Protein AF-X0H8U4-F1 (afdb_monomer)

Structure (mmCIF, N/CA/C/O backbone):
data_AF-X0H8U4-F1
#
_entry.id   AF-X0H8U4-F1
#
loop_
_atom_site.group_PDB
_atom_site.id
_atom_site.type_symbol
_atom_site.label_atom_id
_atom_site.label_alt_id
_atom_site.label_comp_id
_atom_site.label_asym_id
_atom_site.label_entity_id
_atom_site.label_seq_id
_atom_site.pdbx_PDB_ins_code
_atom_site.Cartn_x
_atom_site.Cartn_y
_atom_site.Cartn_z
_atom_site.occupancy
_atom_site.B_iso_or_equiv
_atom_site.auth_seq_id
_atom_site.auth_comp_id
_atom_site.auth_asym_id
_atom_site.auth_atom_id
_atom_site.pdbx_PDB_model_num
ATOM 1 N N . MET A 1 1 ? -2.519 -23.050 42.316 1.00 39.53 1 MET A N 1
ATOM 2 C CA . MET A 1 1 ? -3.073 -22.844 40.961 1.00 39.53 1 MET A CA 1
ATOM 3 C C . MET A 1 1 ? -2.357 -21.651 40.354 1.00 39.53 1 MET A C 1
ATOM 5 O O . MET A 1 1 ? -2.530 -20.549 40.851 1.00 39.53 1 MET A O 1
ATOM 9 N N . SER A 1 2 ? -1.464 -21.884 39.390 1.00 37.25 2 SER A N 1
ATOM 10 C CA . SER A 1 2 ? -0.805 -20.802 38.645 1.00 37.25 2 SER A CA 1
ATOM 11 C C . SER A 1 2 ? -1.818 -20.221 37.649 1.00 37.25 2 SER A C 1
ATOM 13 O O . SER A 1 2 ? -2.516 -21.023 37.021 1.00 37.25 2 SER A O 1
ATOM 15 N N . PRO A 1 3 ? -1.953 -18.891 37.503 1.00 45.56 3 PRO A N 1
ATOM 16 C CA . PRO A 1 3 ? -2.850 -18.324 36.508 1.00 45.56 3 PRO A CA 1
ATOM 17 C C . PRO A 1 3 ? -2.385 -18.758 35.116 1.00 45.56 3 PRO A C 1
ATOM 19 O O . PRO A 1 3 ? -1.209 -18.625 34.772 1.00 45.56 3 PRO A O 1
ATOM 22 N N . SER A 1 4 ? -3.316 -19.307 34.335 1.00 42.38 4 SER A N 1
ATOM 23 C CA . SER A 1 4 ? -3.137 -19.581 32.912 1.00 42.38 4 SER A CA 1
ATOM 24 C C . SER A 1 4 ? -2.641 -18.305 32.235 1.00 42.38 4 SER A C 1
ATOM 26 O O . SER A 1 4 ? -3.388 -17.335 32.138 1.00 42.38 4 SER A O 1
ATOM 28 N N . LYS A 1 5 ? -1.376 -18.288 31.802 1.00 44.44 5 LYS A N 1
ATOM 29 C CA . LYS A 1 5 ? -0.845 -17.221 30.954 1.00 44.44 5 LYS A CA 1
ATOM 30 C C . LYS A 1 5 ? -1.549 -17.344 29.607 1.00 44.44 5 LYS A C 1
ATOM 32 O O . LYS A 1 5 ? -1.119 -18.116 28.756 1.00 44.44 5 LYS A O 1
ATOM 37 N N . THR A 1 6 ? -2.650 -16.629 29.422 1.00 48.31 6 THR A N 1
ATOM 38 C CA . THR A 1 6 ? -3.151 -16.324 28.085 1.00 48.31 6 THR A CA 1
ATOM 39 C C . THR A 1 6 ? -2.000 -15.645 27.351 1.00 48.31 6 THR A C 1
ATOM 41 O O . THR A 1 6 ? -1.571 -14.555 27.726 1.00 48.31 6 THR A O 1
ATOM 44 N N . HIS A 1 7 ? -1.417 -16.331 26.369 1.00 51.84 7 HIS A N 1
ATOM 45 C CA . HIS A 1 7 ? -0.439 -15.729 25.476 1.00 51.84 7 HIS A CA 1
ATOM 46 C C . HIS A 1 7 ? -1.176 -14.683 24.637 1.00 51.84 7 HIS A C 1
ATOM 48 O O . HIS A 1 7 ? -1.741 -15.005 23.597 1.00 51.84 7 HIS A O 1
ATOM 54 N N . HIS A 1 8 ? -1.214 -13.441 25.119 1.00 70.00 8 HIS A N 1
ATOM 55 C CA . HIS A 1 8 ? -1.617 -12.306 24.303 1.00 70.00 8 HIS A CA 1
ATOM 56 C C . HIS A 1 8 ? -0.576 -12.168 23.191 1.00 70.00 8 HIS A C 1
ATOM 58 O O . HIS A 1 8 ? 0.596 -11.887 23.444 1.00 70.00 8 HIS A O 1
ATOM 64 N N . ILE A 1 9 ? -0.980 -12.493 21.965 1.00 82.00 9 ILE A N 1
ATOM 65 C CA . ILE A 1 9 ? -0.169 -12.236 20.781 1.00 82.00 9 ILE A CA 1
ATOM 66 C C . ILE A 1 9 ? -0.286 -10.742 20.501 1.00 82.00 9 ILE A C 1
ATOM 68 O O . ILE A 1 9 ? -1.390 -10.236 20.325 1.00 82.00 9 ILE A O 1
ATOM 72 N N . GLU A 1 10 ? 0.853 -10.057 20.468 1.00 93.88 10 GLU A N 1
ATOM 73 C CA . GLU A 1 10 ? 0.935 -8.654 20.060 1.00 93.88 10 GLU A CA 1
ATOM 74 C C . GLU A 1 10 ? 0.380 -8.484 18.633 1.00 93.88 10 GLU A C 1
ATOM 76 O O . GLU A 1 10 ? 0.866 -9.186 17.735 1.00 93.88 10 GLU A O 1
ATOM 81 N N . PRO A 1 11 ? -0.576 -7.570 18.377 1.00 97.00 11 PRO A N 1
ATOM 82 C CA . PRO A 1 11 ? -1.213 -7.450 17.066 1.00 97.00 11 PRO A CA 1
ATOM 83 C C . PRO A 1 11 ? -0.234 -7.268 15.899 1.00 97.00 11 PRO A C 1
ATOM 85 O O . PRO A 1 11 ? -0.411 -7.896 14.859 1.00 97.00 11 PRO A O 1
ATOM 88 N N . TRP A 1 12 ? 0.859 -6.513 16.068 1.00 96.88 12 TRP A N 1
ATOM 89 C CA . TRP A 1 12 ? 1.887 -6.335 15.028 1.00 96.88 12 TRP A CA 1
ATOM 90 C C . TRP A 1 12 ? 2.572 -7.634 14.562 1.00 96.88 12 TRP A C 1
ATOM 92 O O . TRP A 1 12 ? 3.243 -7.630 13.531 1.00 96.88 12 TRP A O 1
ATOM 102 N N . LYS A 1 13 ? 2.439 -8.746 15.301 1.00 97.31 13 LYS A N 1
ATOM 103 C CA . LYS A 1 13 ? 2.961 -10.068 14.907 1.00 97.31 13 LYS A CA 1
ATOM 104 C C . LYS A 1 13 ? 2.004 -10.871 14.031 1.00 97.31 13 LYS A C 1
ATOM 106 O O . LYS A 1 13 ? 2.415 -11.908 13.514 1.00 97.31 13 LYS A O 1
ATOM 111 N N . LEU A 1 14 ? 0.753 -10.439 13.903 1.00 97.62 14 LEU A N 1
ATOM 112 C CA . LEU A 1 14 ? -0.238 -11.124 13.086 1.00 97.62 14 LEU A CA 1
ATOM 113 C C . LEU A 1 14 ? 0.151 -11.035 11.610 1.00 97.62 14 LEU A C 1
ATOM 115 O O . LEU A 1 14 ? 0.574 -9.989 11.114 1.00 97.62 14 LEU A O 1
ATOM 119 N N . THR A 1 15 ? -0.041 -12.133 10.890 1.00 97.56 15 THR A N 1
ATOM 120 C CA . THR A 1 15 ? -0.060 -12.105 9.429 1.00 97.56 15 THR A CA 1
ATOM 121 C C . THR A 1 15 ? -1.240 -11.265 8.936 1.00 97.56 15 THR A C 1
ATOM 123 O O . THR A 1 15 ? -2.236 -11.081 9.639 1.00 97.56 15 THR A O 1
ATOM 126 N N . ALA A 1 16 ? -1.177 -10.808 7.682 1.00 96.31 16 ALA A N 1
ATOM 127 C CA . ALA A 1 16 ? -2.279 -10.070 7.066 1.00 96.31 16 ALA A CA 1
ATOM 128 C C . ALA A 1 16 ? -3.614 -10.837 7.127 1.00 96.31 16 ALA A C 1
ATOM 130 O O . ALA A 1 16 ? -4.660 -10.240 7.361 1.00 96.31 16 ALA A O 1
ATOM 131 N N . PHE A 1 17 ? -3.576 -12.163 6.954 1.00 96.88 17 PHE A N 1
ATOM 132 C CA . PHE A 1 17 ? -4.765 -13.012 7.014 1.00 96.88 17 PHE A CA 1
ATOM 133 C C . PHE A 1 17 ? -5.359 -13.083 8.427 1.00 96.88 17 P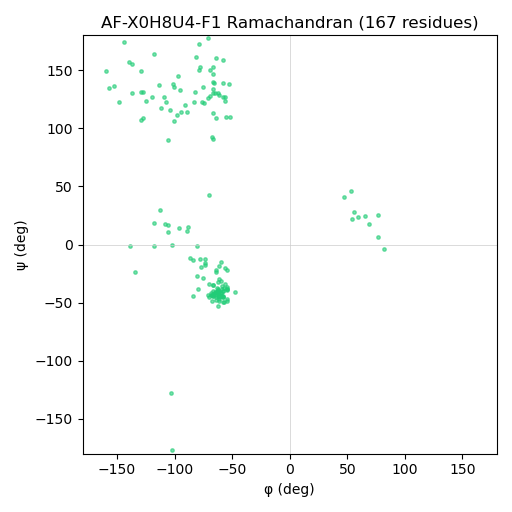HE A C 1
ATOM 135 O O . PHE A 1 17 ? -6.570 -12.956 8.591 1.00 96.88 17 PHE A O 1
ATOM 142 N N . GLU A 1 18 ? -4.518 -13.238 9.452 1.00 97.62 18 GLU A N 1
ATOM 143 C CA . GLU A 1 18 ? -4.968 -13.271 10.849 1.00 97.62 18 GLU A CA 1
ATOM 144 C C . GLU A 1 18 ? -5.525 -11.917 11.297 1.00 97.62 18 GLU A C 1
ATOM 146 O O . GLU A 1 18 ? -6.592 -11.869 11.909 1.00 97.62 18 GLU A O 1
ATOM 151 N N . ALA A 1 19 ? -4.844 -10.817 10.959 1.00 97.69 19 ALA A N 1
ATOM 152 C CA . ALA A 1 19 ? -5.307 -9.468 11.275 1.00 97.69 19 ALA A CA 1
ATOM 153 C C . ALA A 1 19 ? -6.658 -9.170 10.607 1.00 97.69 19 ALA A C 1
ATOM 155 O O . ALA A 1 19 ? -7.592 -8.734 11.279 1.00 97.69 19 ALA A O 1
ATOM 156 N N . LEU A 1 20 ? -6.801 -9.486 9.312 1.00 97.06 20 LEU A N 1
ATOM 157 C CA . LEU A 1 20 ? -8.072 -9.352 8.596 1.00 97.06 20 LEU A CA 1
ATOM 158 C C . LEU A 1 20 ? -9.177 -10.201 9.227 1.00 97.06 20 LEU A C 1
ATOM 160 O O . LEU A 1 20 ? -10.285 -9.702 9.411 1.00 97.06 20 LEU A O 1
ATOM 164 N N . GLY A 1 21 ? -8.885 -11.454 9.588 1.00 96.62 21 GLY A N 1
ATOM 165 C CA . GLY A 1 21 ? -9.849 -12.330 10.255 1.00 96.62 21 GLY A CA 1
ATOM 166 C C . GLY A 1 21 ? -10.365 -11.730 11.565 1.00 96.62 21 GLY A C 1
ATOM 167 O O . GLY A 1 21 ? -11.574 -11.695 11.791 1.00 96.62 21 GLY A O 1
ATOM 168 N N . LYS A 1 22 ? -9.467 -11.175 12.388 1.00 97.44 22 LYS A N 1
ATOM 169 C CA . LYS A 1 22 ? -9.826 -10.518 13.654 1.00 97.44 22 LYS A CA 1
ATOM 170 C C . LYS A 1 22 ? -10.635 -9.237 13.462 1.00 97.44 22 LYS A C 1
ATOM 172 O O . LYS A 1 22 ? -11.638 -9.057 14.148 1.00 97.44 22 LYS A O 1
ATOM 177 N N . ILE A 1 23 ? -10.258 -8.397 12.496 1.00 97.12 23 ILE A N 1
ATOM 178 C CA . ILE A 1 23 ? -11.000 -7.171 12.154 1.00 97.12 23 ILE A CA 1
ATOM 179 C C . ILE A 1 23 ? -12.405 -7.509 11.637 1.00 97.12 23 ILE A C 1
ATOM 181 O O . ILE A 1 23 ? -13.386 -6.863 12.000 1.00 97.12 23 ILE A O 1
ATOM 185 N N . GLN A 1 24 ? -12.544 -8.543 10.803 1.00 95.88 24 GLN A N 1
ATOM 186 C CA . GLN A 1 24 ? -13.845 -8.977 10.281 1.00 95.88 24 GLN A CA 1
ATOM 187 C C . GLN A 1 24 ? -14.759 -9.541 11.382 1.00 95.88 24 GLN A C 1
ATOM 189 O O . GLN A 1 24 ? -15.981 -9.335 11.340 1.00 95.88 24 GLN A O 1
ATOM 194 N N . ALA A 1 25 ? -14.170 -10.218 12.369 1.00 95.94 25 ALA A N 1
ATOM 195 C CA . ALA A 1 25 ? -14.853 -10.795 13.522 1.00 95.94 25 ALA A CA 1
ATOM 196 C C . ALA A 1 25 ? -15.177 -9.782 14.644 1.00 95.94 25 ALA A C 1
ATOM 198 O O . ALA A 1 25 ? -15.809 -10.173 15.619 1.00 95.94 25 ALA A O 1
ATOM 199 N N . ASP A 1 26 ? -14.797 -8.504 14.501 1.00 95.12 26 ASP A N 1
ATOM 200 C CA . ASP A 1 26 ? -14.832 -7.474 15.563 1.00 95.12 26 ASP A CA 1
ATOM 201 C C . ASP A 1 26 ? -14.056 -7.866 16.836 1.00 95.12 26 ASP A C 1
ATOM 203 O O . ASP A 1 26 ? -14.370 -7.417 17.936 1.00 95.12 26 ASP A O 1
ATOM 207 N N . GLU A 1 27 ? -13.032 -8.710 16.704 1.00 96.88 27 GLU A N 1
ATOM 208 C CA . GLU A 1 27 ? -12.141 -9.072 17.815 1.00 96.88 27 GLU A CA 1
ATOM 209 C C . GLU A 1 27 ? -11.013 -8.052 18.023 1.00 96.88 27 GLU A C 1
ATOM 211 O O . GLU A 1 27 ? -10.303 -8.128 19.021 1.00 96.88 27 GLU A O 1
ATOM 216 N N . MET A 1 28 ? -10.813 -7.157 17.054 1.00 97.19 28 MET A N 1
ATOM 217 C CA . MET A 1 28 ? -9.772 -6.132 17.023 1.00 97.19 28 MET A CA 1
ATOM 218 C C . MET A 1 28 ? -10.234 -5.008 16.096 1.00 97.19 28 MET A C 1
ATOM 220 O O . MET A 1 28 ? -10.728 -5.287 15.001 1.00 97.19 28 MET A O 1
ATOM 224 N N . SER A 1 29 ? -10.079 -3.751 16.504 1.00 98.06 29 SER A N 1
ATOM 225 C CA . SER A 1 29 ? -10.384 -2.615 15.626 1.00 98.06 29 SER A CA 1
ATOM 226 C C . SER A 1 29 ? -9.229 -2.314 14.666 1.00 98.06 29 SER A C 1
ATOM 228 O O . SER A 1 29 ? -8.085 -2.725 14.885 1.00 98.06 29 SER A O 1
ATOM 230 N N . VAL A 1 30 ? -9.506 -1.581 13.586 1.00 98.50 30 VAL A N 1
ATOM 231 C CA . VAL A 1 30 ? -8.452 -1.082 12.689 1.00 98.50 30 VAL A CA 1
ATOM 232 C C . VAL A 1 30 ? -7.533 -0.133 13.455 1.00 98.50 30 VAL A C 1
ATOM 234 O O . VAL A 1 30 ? -6.315 -0.192 13.286 1.00 98.50 30 VAL A O 1
ATOM 237 N N . GLN A 1 31 ? -8.104 0.698 14.333 1.00 98.50 31 GLN A N 1
ATOM 238 C CA . GLN A 1 31 ? -7.343 1.576 15.213 1.00 98.50 31 GLN A CA 1
ATOM 239 C C . GLN A 1 31 ? -6.374 0.800 16.117 1.00 98.50 31 GLN A C 1
ATOM 241 O O . GLN A 1 31 ? -5.194 1.135 16.148 1.00 98.50 31 GLN A O 1
ATOM 246 N N . GLU A 1 32 ? -6.838 -0.244 16.807 1.00 98.19 32 GLU A N 1
ATOM 247 C CA . GLU A 1 32 ? -6.007 -1.058 17.707 1.00 98.19 32 GLU A CA 1
ATOM 248 C C . GLU A 1 32 ? -4.834 -1.700 16.954 1.00 98.19 32 GLU A C 1
ATOM 250 O O . GLU A 1 32 ? -3.692 -1.703 17.423 1.00 98.19 32 GLU A O 1
ATOM 255 N N . TYR A 1 33 ? -5.089 -2.199 15.742 1.00 98.44 33 TYR A N 1
ATOM 256 C CA . TYR A 1 33 ? -4.033 -2.775 14.920 1.00 98.44 33 TYR A CA 1
ATOM 257 C C . TYR A 1 33 ? -3.013 -1.724 14.458 1.00 98.44 33 TYR A C 1
ATOM 259 O O . TYR A 1 33 ? -1.804 -1.958 14.541 1.00 98.44 33 TYR A O 1
ATOM 267 N N . ALA A 1 34 ? -3.483 -0.556 14.009 1.00 98.50 34 ALA A N 1
ATOM 268 C CA . ALA A 1 34 ? -2.626 0.548 13.589 1.00 98.50 34 ALA A CA 1
ATOM 269 C C . ALA A 1 34 ? -1.742 1.067 14.737 1.00 98.50 34 ALA A C 1
ATOM 271 O O . ALA A 1 34 ? -0.548 1.282 14.526 1.00 98.50 34 ALA A O 1
ATOM 272 N N . GLU A 1 35 ? -2.290 1.200 15.949 1.00 98.44 35 GLU A N 1
ATOM 273 C CA . GLU A 1 35 ? -1.536 1.587 17.151 1.00 98.44 35 GLU A CA 1
ATOM 274 C C . GLU A 1 35 ? -0.385 0.613 17.412 1.00 98.44 35 GLU A C 1
ATOM 276 O O . GLU A 1 35 ? 0.770 1.030 17.517 1.00 98.44 35 GLU A O 1
ATOM 281 N N . SER A 1 36 ? -0.671 -0.692 17.397 1.00 98.38 36 SER A N 1
ATOM 282 C CA . SER A 1 36 ? 0.341 -1.734 17.607 1.00 98.38 36 SER A CA 1
ATOM 283 C C . SER A 1 36 ? 1.479 -1.679 16.577 1.00 98.38 36 SER A C 1
ATOM 285 O O . SER A 1 36 ? 2.653 -1.881 16.908 1.00 98.38 36 SER A O 1
ATOM 287 N N . LEU A 1 37 ? 1.159 -1.381 15.314 1.00 98.31 37 LEU A N 1
ATOM 288 C CA . LEU A 1 37 ? 2.152 -1.246 14.248 1.00 98.31 37 LEU A CA 1
ATOM 289 C C . LEU A 1 37 ? 2.999 0.021 14.401 1.00 98.31 37 LEU A C 1
ATOM 291 O O . LEU A 1 37 ? 4.219 -0.051 14.258 1.00 98.31 37 LEU A O 1
ATOM 295 N N . LEU A 1 38 ? 2.385 1.163 14.719 1.00 98.50 38 LEU A N 1
ATOM 296 C CA . LEU A 1 38 ? 3.099 2.423 14.942 1.00 98.50 38 LEU A CA 1
ATOM 297 C C . LEU A 1 38 ? 4.039 2.331 16.150 1.00 98.50 38 LEU A C 1
ATOM 299 O O . LEU A 1 38 ? 5.192 2.755 16.063 1.00 98.50 38 LEU A O 1
ATOM 303 N N . GLU A 1 39 ? 3.609 1.697 17.243 1.00 98.25 39 GLU A N 1
ATOM 304 C CA . GLU A 1 39 ? 4.475 1.413 18.393 1.00 98.25 39 GLU A CA 1
ATOM 305 C C . GLU A 1 39 ? 5.676 0.550 17.999 1.00 98.25 39 GLU A C 1
ATOM 307 O O . GLU A 1 39 ? 6.815 0.818 18.400 1.00 98.25 39 GLU A O 1
ATOM 312 N N . ARG A 1 40 ? 5.446 -0.468 17.161 1.00 97.88 40 ARG A N 1
ATOM 313 C CA . ARG A 1 40 ? 6.514 -1.333 16.661 1.00 97.88 40 ARG A CA 1
ATOM 314 C C . ARG A 1 40 ? 7.501 -0.580 15.770 1.00 97.88 40 ARG A C 1
ATOM 316 O O . ARG A 1 40 ? 8.704 -0.820 15.895 1.00 97.88 40 ARG A O 1
ATOM 323 N N . ILE A 1 41 ? 7.009 0.299 14.898 1.00 98.31 41 ILE A N 1
ATOM 324 C CA . ILE A 1 41 ? 7.837 1.152 14.038 1.00 98.31 41 ILE A CA 1
ATOM 325 C C . ILE A 1 41 ? 8.688 2.072 14.910 1.00 98.31 41 ILE A C 1
ATOM 327 O O . ILE A 1 41 ? 9.914 2.033 14.820 1.00 98.31 41 ILE A O 1
ATOM 331 N N . LYS A 1 42 ? 8.066 2.804 15.838 1.00 98.06 42 LYS A N 1
ATOM 332 C CA . LYS A 1 42 ? 8.758 3.710 16.759 1.00 98.06 42 LYS A CA 1
ATOM 333 C C . LYS A 1 42 ? 9.870 3.018 17.548 1.00 98.06 42 LYS A C 1
ATOM 335 O O . LYS A 1 42 ? 10.932 3.592 17.753 1.00 98.06 42 LYS A O 1
ATOM 340 N N . ALA A 1 43 ? 9.646 1.777 17.972 1.00 98.00 43 ALA A N 1
ATOM 341 C CA . ALA A 1 43 ? 10.627 1.012 18.733 1.00 98.00 43 ALA A CA 1
ATOM 342 C C . ALA A 1 43 ? 11.818 0.494 17.903 1.00 98.00 43 ALA A C 1
ATOM 344 O O . ALA A 1 43 ? 12.752 -0.046 18.494 1.00 98.00 43 ALA A O 1
ATOM 345 N N . ARG A 1 44 ? 11.774 0.545 16.562 1.00 98.00 44 ARG A N 1
ATOM 346 C CA . ARG A 1 44 ? 12.749 -0.148 15.696 1.00 98.00 44 ARG A CA 1
ATOM 347 C C . ARG A 1 44 ? 13.315 0.660 14.552 1.00 98.00 44 ARG A C 1
ATOM 349 O O . ARG A 1 44 ? 14.375 0.286 14.056 1.00 98.00 44 ARG A O 1
ATOM 356 N N . ASP A 1 45 ? 12.622 1.689 14.090 1.00 97.94 45 ASP A N 1
ATOM 357 C CA . ASP A 1 45 ? 12.997 2.320 12.831 1.00 97.94 45 ASP A CA 1
ATOM 358 C C . ASP A 1 45 ? 14.269 3.167 12.926 1.00 97.94 45 ASP A C 1
ATOM 360 O O . ASP A 1 45 ? 14.910 3.407 11.910 1.00 97.94 45 ASP A O 1
ATOM 364 N N . GLU A 1 46 ? 14.717 3.509 14.137 1.00 97.38 46 GLU A N 1
ATOM 365 C CA . GLU A 1 46 ? 16.055 4.077 14.352 1.00 97.38 46 GLU A CA 1
ATOM 366 C C . GLU A 1 46 ? 17.165 3.139 13.835 1.00 97.38 46 GLU A C 1
ATOM 368 O O . GLU A 1 46 ? 18.116 3.587 13.186 1.00 97.38 46 GLU A O 1
ATOM 373 N N . ASP A 1 47 ? 17.005 1.828 14.053 1.00 97.88 47 ASP A N 1
ATOM 374 C CA . ASP A 1 47 ? 17.938 0.800 13.585 1.00 97.88 47 ASP A CA 1
ATOM 375 C C . ASP A 1 47 ? 17.655 0.383 12.135 1.00 97.88 47 ASP A C 1
ATOM 377 O O . ASP A 1 47 ? 18.579 0.185 11.346 1.00 97.88 47 ASP A O 1
ATOM 381 N N . VAL A 1 48 ? 16.374 0.185 11.799 1.00 97.81 48 VAL A N 1
ATOM 382 C CA . VAL A 1 48 ? 15.949 -0.416 10.522 1.00 97.81 48 VAL A CA 1
ATOM 383 C C . VAL A 1 48 ? 15.975 0.598 9.381 1.00 97.81 48 VAL A C 1
ATOM 385 O O . VAL A 1 48 ? 16.367 0.236 8.272 1.00 97.81 48 VAL A O 1
ATOM 388 N N . LYS A 1 49 ? 15.584 1.850 9.650 1.00 96.38 49 LYS A N 1
ATOM 389 C CA . LYS A 1 49 ? 15.509 2.951 8.680 1.00 96.38 49 LYS A CA 1
ATOM 390 C C . LYS A 1 49 ? 14.683 2.589 7.442 1.00 96.38 49 LYS A C 1
ATOM 392 O O . LYS A 1 49 ? 15.115 2.804 6.311 1.00 96.38 49 LYS A O 1
ATOM 397 N N . ALA A 1 50 ? 13.514 1.984 7.656 1.00 95.88 50 ALA A N 1
ATOM 398 C CA . ALA A 1 50 ? 12.632 1.540 6.582 1.00 95.88 50 ALA A CA 1
ATOM 399 C C . ALA A 1 50 ? 11.784 2.675 5.990 1.00 95.88 50 ALA A C 1
ATOM 401 O O . ALA A 1 50 ? 11.386 2.577 4.828 1.00 95.88 50 ALA A O 1
ATOM 402 N N . TRP A 1 51 ? 11.486 3.727 6.759 1.00 96.31 51 TRP A N 1
ATOM 403 C CA . TRP A 1 51 ? 10.543 4.768 6.346 1.00 96.31 51 TRP A CA 1
ATOM 404 C C . TRP A 1 51 ? 11.257 6.048 5.901 1.00 96.31 51 TRP A C 1
ATOM 406 O O . TRP A 1 51 ? 11.886 6.737 6.698 1.00 96.31 51 TRP A O 1
ATOM 416 N N . ALA A 1 52 ? 11.109 6.407 4.621 1.00 94.38 52 ALA A N 1
ATOM 417 C CA . ALA A 1 52 ? 11.514 7.724 4.110 1.00 94.38 52 ALA A CA 1
ATOM 418 C C . ALA A 1 52 ? 10.532 8.833 4.534 1.00 94.38 52 ALA A C 1
ATOM 420 O O . ALA A 1 52 ? 10.902 9.995 4.686 1.00 94.38 52 ALA A O 1
ATOM 421 N N . TYR A 1 53 ? 9.267 8.461 4.728 1.00 95.75 53 TYR A N 1
ATOM 422 C CA . TYR A 1 53 ? 8.194 9.331 5.178 1.00 95.75 53 TYR A CA 1
ATOM 423 C C . TYR A 1 53 ? 7.143 8.493 5.912 1.00 95.75 53 TYR A C 1
ATOM 425 O O . TYR A 1 53 ? 6.775 7.412 5.448 1.00 95.75 53 TYR A O 1
ATOM 433 N N . LEU A 1 54 ? 6.663 8.991 7.051 1.00 96.88 54 LEU A N 1
ATOM 434 C CA . LEU A 1 54 ? 5.583 8.387 7.824 1.00 96.88 54 LEU A CA 1
ATOM 435 C C . LEU A 1 54 ? 4.784 9.491 8.524 1.00 96.88 54 LEU A C 1
ATOM 437 O O . LEU A 1 54 ? 5.335 10.253 9.315 1.00 96.88 54 LEU A O 1
ATOM 441 N N . ASP A 1 55 ? 3.480 9.552 8.259 1.00 96.56 55 ASP A N 1
ATOM 442 C CA . ASP A 1 55 ? 2.551 10.425 8.979 1.00 96.56 55 ASP A CA 1
ATOM 443 C C . ASP A 1 55 ? 1.693 9.595 9.943 1.00 96.56 55 ASP A C 1
ATOM 445 O O . ASP A 1 55 ? 0.618 9.098 9.599 1.00 96.56 55 ASP A O 1
ATOM 449 N N . GLU A 1 56 ? 2.181 9.441 11.176 1.00 97.62 56 GLU A N 1
ATOM 450 C CA . GLU A 1 56 ? 1.500 8.667 12.223 1.00 97.62 56 GLU A CA 1
ATOM 451 C C . GLU A 1 56 ? 0.094 9.208 12.527 1.00 97.62 56 GLU A C 1
ATOM 453 O O . GLU A 1 56 ? -0.838 8.445 12.790 1.00 97.62 56 GLU A O 1
ATOM 458 N N . LYS A 1 57 ? -0.087 10.535 12.467 1.00 97.81 57 LYS A N 1
ATOM 459 C CA . LYS A 1 57 ? -1.377 11.171 12.767 1.00 97.81 57 LYS A CA 1
ATOM 460 C C . LYS A 1 57 ? -2.400 10.823 11.701 1.00 97.81 57 LYS A C 1
ATOM 462 O O . LYS A 1 57 ? -3.538 10.496 12.043 1.00 97.81 57 LYS A O 1
ATOM 467 N N . ARG A 1 58 ? -1.986 10.869 10.434 1.00 96.50 58 ARG A N 1
ATOM 468 C CA . ARG A 1 58 ? -2.825 10.482 9.304 1.00 96.50 58 ARG A CA 1
ATOM 469 C C . ARG A 1 58 ? -3.191 9.001 9.363 1.00 96.50 58 ARG A C 1
ATOM 471 O O . ARG A 1 58 ? -4.370 8.691 9.233 1.00 96.50 58 ARG A O 1
ATOM 478 N N . VAL A 1 59 ? -2.238 8.108 9.650 1.00 97.75 59 VAL A N 1
ATOM 479 C CA . VAL A 1 59 ? -2.510 6.665 9.833 1.00 97.75 59 VAL A CA 1
ATOM 480 C C . VAL A 1 59 ? -3.595 6.443 10.891 1.00 97.75 59 VAL A C 1
ATOM 482 O O . VAL A 1 59 ? -4.581 5.753 10.639 1.00 97.75 59 VAL A O 1
ATOM 485 N N . MET A 1 60 ? -3.461 7.089 12.050 1.00 98.44 60 MET A N 1
ATOM 486 C CA . MET A 1 60 ? -4.438 6.982 13.135 1.00 98.44 60 MET A CA 1
ATOM 487 C C . MET A 1 60 ? -5.804 7.586 12.793 1.00 98.44 60 MET A C 1
ATOM 489 O O . MET A 1 60 ? -6.833 7.095 13.258 1.00 98.44 60 MET A O 1
ATOM 493 N N . GLN A 1 61 ? -5.837 8.666 12.012 1.00 98.25 61 GLN A N 1
ATOM 494 C CA . GLN A 1 61 ? -7.083 9.268 11.546 1.00 98.25 61 GLN A CA 1
ATOM 495 C C . GLN A 1 61 ? -7.823 8.346 10.573 1.00 98.25 61 GLN A C 1
ATOM 497 O O . GLN A 1 61 ? -9.011 8.105 10.773 1.00 98.25 61 GLN A O 1
ATOM 502 N N . GLU A 1 62 ? -7.131 7.806 9.571 1.00 97.38 62 GLU A N 1
ATOM 503 C CA . GLU A 1 62 ? -7.711 6.871 8.599 1.00 97.38 62 GLU A CA 1
ATOM 504 C C . GLU A 1 62 ? -8.197 5.585 9.278 1.00 97.38 62 GLU A C 1
ATOM 506 O O . GLU A 1 62 ? -9.291 5.110 8.984 1.00 97.38 62 GLU A O 1
ATOM 511 N N . ALA A 1 63 ? -7.443 5.055 10.248 1.00 98.44 63 ALA A N 1
ATOM 512 C CA . ALA A 1 63 ? -7.848 3.873 11.006 1.00 98.44 63 ALA A CA 1
ATOM 513 C C . ALA A 1 63 ? -9.196 4.071 11.725 1.00 98.44 63 ALA A C 1
ATOM 515 O O . ALA A 1 63 ? -10.087 3.231 11.602 1.00 98.44 63 ALA A O 1
ATOM 516 N N . ARG A 1 64 ? -9.388 5.222 12.389 1.00 98.50 64 ARG A N 1
ATOM 517 C CA . ARG A 1 64 ? -10.670 5.575 13.025 1.00 98.50 64 ARG A CA 1
ATOM 518 C C . ARG A 1 64 ? -11.811 5.691 12.018 1.00 98.50 64 ARG A C 1
ATOM 520 O O . ARG A 1 64 ? -12.895 5.174 12.262 1.00 98.50 64 ARG A O 1
ATOM 527 N N . LEU A 1 65 ? -11.566 6.339 10.878 1.00 98.38 65 LEU A N 1
ATOM 528 C CA . LEU A 1 65 ? -12.573 6.466 9.821 1.00 98.38 65 LEU A CA 1
ATOM 529 C C . LEU A 1 65 ? -12.970 5.100 9.247 1.00 98.38 65 LEU A C 1
ATOM 531 O O . LEU A 1 65 ? -14.141 4.875 8.951 1.00 98.38 65 LEU A O 1
ATOM 535 N N . LEU A 1 66 ? -12.018 4.173 9.108 1.00 98.12 66 LEU A N 1
ATOM 536 C CA . LEU A 1 66 ? -12.287 2.810 8.649 1.00 98.12 66 LEU A CA 1
ATOM 537 C C . LEU A 1 66 ? -13.171 2.042 9.641 1.00 98.12 66 LEU A C 1
ATOM 539 O O . LEU A 1 66 ? -14.118 1.379 9.210 1.00 98.12 66 LEU A O 1
ATOM 543 N N . ASP A 1 67 ? -12.933 2.184 10.947 1.00 98.44 67 ASP A N 1
ATOM 544 C CA . ASP A 1 67 ? -13.760 1.552 11.981 1.00 98.44 67 ASP A CA 1
ATOM 545 C C . ASP A 1 67 ? -15.236 1.996 11.916 1.00 98.44 67 ASP A C 1
ATOM 547 O O . ASP A 1 67 ? -16.135 1.183 12.151 1.00 98.44 67 ASP A O 1
ATOM 551 N N . GLU A 1 68 ? -15.511 3.234 11.493 1.00 98.12 68 GLU A N 1
ATOM 552 C CA . GLU A 1 68 ? -16.871 3.768 11.317 1.00 98.12 68 GLU A CA 1
ATOM 553 C C . GLU A 1 68 ? -17.610 3.206 10.084 1.00 98.12 68 GLU A C 1
ATOM 555 O O . GLU A 1 68 ? -18.841 3.282 9.998 1.00 98.12 68 GLU A O 1
ATOM 560 N N . ILE A 1 69 ? -16.902 2.609 9.117 1.00 98.06 69 ILE A N 1
ATOM 561 C CA . ILE A 1 69 ? -17.522 2.093 7.888 1.00 98.06 69 ILE A CA 1
ATOM 562 C C . ILE A 1 69 ? -18.365 0.844 8.206 1.00 98.06 69 ILE A C 1
ATOM 564 O O . ILE A 1 69 ? -17.827 -0.146 8.714 1.00 98.06 69 ILE A O 1
ATOM 568 N N . PRO A 1 70 ? -19.662 0.801 7.826 1.00 97.06 70 PRO A N 1
ATOM 569 C CA . PRO A 1 70 ? -20.507 -0.374 8.037 1.00 97.06 70 PRO A CA 1
ATOM 570 C C . PRO A 1 70 ? -19.935 -1.629 7.375 1.00 97.06 70 PRO A C 1
ATOM 572 O O . PRO A 1 70 ? -19.537 -1.575 6.213 1.00 97.06 70 PRO A O 1
ATOM 575 N N . LYS A 1 71 ? -19.998 -2.788 8.050 1.00 94.69 71 LYS A N 1
ATOM 576 C CA . LYS A 1 71 ? -19.444 -4.064 7.546 1.00 94.69 71 LYS A CA 1
ATOM 577 C C . LYS A 1 71 ? -19.823 -4.399 6.103 1.00 94.69 71 LYS A C 1
ATOM 579 O O . LYS A 1 71 ? -18.974 -4.814 5.327 1.00 94.69 71 LYS A O 1
ATOM 584 N N . LYS A 1 72 ? -21.079 -4.154 5.719 1.00 95.94 72 LYS A N 1
ATOM 585 C CA . LYS A 1 72 ? -21.585 -4.388 4.353 1.00 95.94 72 LYS A CA 1
ATOM 586 C C . LYS A 1 72 ? -20.882 -3.563 3.260 1.00 95.94 72 LYS A C 1
ATOM 588 O O . LYS A 1 72 ? -20.987 -3.909 2.091 1.00 95.94 72 LYS A O 1
ATOM 593 N N . ASN A 1 73 ? -20.199 -2.482 3.637 1.00 96.62 73 ASN A N 1
ATOM 594 C CA . ASN A 1 73 ? -19.464 -1.585 2.745 1.00 96.62 73 ASN A CA 1
ATOM 595 C C . ASN A 1 73 ? -17.943 -1.831 2.791 1.00 96.62 73 ASN A C 1
ATOM 597 O O . ASN A 1 73 ? -17.191 -1.129 2.116 1.00 96.62 73 ASN A O 1
ATOM 601 N N . ARG A 1 74 ? -17.468 -2.784 3.603 1.00 95.00 74 ARG A N 1
ATOM 602 C CA . ARG A 1 74 ? -16.040 -3.080 3.752 1.00 95.00 74 ARG A CA 1
ATOM 603 C C . ARG A 1 74 ? -15.571 -3.989 2.612 1.00 95.00 74 ARG A C 1
ATOM 605 O O . ARG A 1 74 ? -16.206 -4.993 2.301 1.00 95.00 74 ARG A O 1
ATOM 612 N N . GLY A 1 75 ? -14.458 -3.619 1.979 1.00 91.75 75 GLY A N 1
ATOM 613 C CA . GLY A 1 75 ? -13.790 -4.444 0.970 1.00 91.75 75 GLY A CA 1
ATOM 614 C C . GLY A 1 75 ? -12.952 -5.577 1.585 1.00 91.75 75 GLY A C 1
ATOM 615 O O . GLY A 1 75 ? -12.742 -5.600 2.797 1.00 91.75 75 GLY A O 1
ATOM 616 N N . PRO A 1 76 ? -12.410 -6.492 0.761 1.00 91.38 76 PRO A N 1
ATOM 617 C CA . PRO A 1 76 ? -11.688 -7.680 1.235 1.00 91.38 76 PRO A CA 1
ATOM 618 C C . PRO A 1 76 ? -10.399 -7.374 2.015 1.00 91.38 76 PRO A C 1
ATOM 620 O O . PRO A 1 76 ? -9.975 -8.195 2.819 1.00 91.38 76 PRO A O 1
ATOM 623 N N . LEU A 1 77 ? -9.793 -6.203 1.794 1.00 93.88 77 LEU A N 1
ATOM 624 C CA . LEU A 1 77 ? -8.578 -5.742 2.481 1.00 93.88 77 LEU A CA 1
ATOM 625 C C . LEU A 1 77 ? -8.857 -4.606 3.479 1.00 93.88 77 LEU A C 1
ATOM 627 O O . LEU A 1 77 ? -7.951 -3.863 3.843 1.00 93.88 77 LEU A O 1
ATOM 631 N N . HIS A 1 78 ? -10.116 -4.411 3.877 1.00 96.69 78 HIS A N 1
ATOM 632 C CA . HIS A 1 78 ? -10.486 -3.322 4.774 1.00 96.69 78 HIS A CA 1
ATOM 633 C C . HIS A 1 78 ? -9.684 -3.373 6.084 1.00 96.69 78 HIS A C 1
ATOM 635 O O . HIS A 1 78 ? -9.678 -4.396 6.765 1.00 96.69 78 HIS A O 1
ATOM 641 N N . GLY A 1 79 ? -9.044 -2.255 6.432 1.00 96.31 79 GLY A N 1
ATOM 642 C CA . GLY A 1 79 ? -8.260 -2.118 7.659 1.00 96.31 79 GLY A CA 1
ATOM 643 C C . GLY A 1 79 ? -6.837 -2.678 7.599 1.00 96.31 79 GLY A C 1
ATOM 644 O O . GLY A 1 79 ? -6.096 -2.518 8.564 1.00 96.31 79 GLY A O 1
ATOM 645 N N . LEU A 1 80 ? -6.428 -3.311 6.493 1.00 96.62 80 LEU A N 1
ATOM 646 C CA . LEU A 1 80 ? -5.061 -3.805 6.343 1.00 96.62 80 LEU A CA 1
ATOM 647 C C . LEU A 1 80 ? -4.125 -2.671 5.873 1.00 96.62 80 LEU A C 1
ATOM 649 O O . LEU A 1 80 ? -4.362 -2.101 4.806 1.00 96.62 80 LEU A O 1
ATOM 653 N N . PRO A 1 81 ? -3.051 -2.354 6.615 1.00 95.12 81 PRO A N 1
ATOM 654 C CA . PRO A 1 81 ? -2.095 -1.332 6.218 1.00 95.12 81 PRO A CA 1
ATOM 655 C C . PRO A 1 81 ? -1.120 -1.854 5.160 1.00 95.12 81 PRO A C 1
ATOM 657 O O . PRO A 1 81 ? -0.764 -3.034 5.134 1.00 95.12 81 PRO A O 1
ATOM 660 N N . ILE A 1 82 ? -0.645 -0.943 4.313 1.00 94.38 82 ILE A N 1
ATOM 661 C CA . ILE A 1 82 ? 0.402 -1.198 3.322 1.00 94.38 82 ILE A CA 1
ATOM 662 C C . ILE A 1 82 ? 1.496 -0.138 3.442 1.00 94.38 82 ILE A C 1
ATOM 664 O O . ILE A 1 82 ? 1.224 1.010 3.786 1.00 94.38 82 ILE A O 1
ATOM 668 N N . ALA A 1 83 ? 2.729 -0.521 3.124 1.00 94.62 83 ALA A N 1
ATOM 669 C CA . ALA A 1 83 ? 3.828 0.412 2.909 1.00 94.62 83 ALA A CA 1
ATOM 670 C C . ALA A 1 83 ? 4.042 0.595 1.402 1.00 94.62 83 ALA A C 1
ATOM 672 O O . ALA A 1 83 ? 4.006 -0.379 0.644 1.00 94.62 83 ALA A O 1
ATOM 673 N N . VAL A 1 84 ? 4.279 1.832 0.968 1.00 94.44 84 VAL A N 1
ATOM 674 C CA . VAL A 1 84 ? 4.516 2.173 -0.439 1.00 94.44 84 VAL A CA 1
ATOM 675 C C . VAL A 1 84 ? 5.983 2.553 -0.607 1.00 94.44 84 VAL A C 1
ATOM 677 O O . VAL A 1 84 ? 6.509 3.378 0.134 1.00 94.44 84 VAL A O 1
ATOM 680 N N . LYS A 1 85 ? 6.671 1.918 -1.561 1.00 93.94 85 LYS A N 1
ATOM 681 C CA . LYS A 1 85 ? 8.080 2.215 -1.842 1.00 93.94 85 LYS A CA 1
ATOM 682 C C . LYS A 1 85 ? 8.209 3.638 -2.396 1.00 93.94 85 LYS A C 1
ATOM 684 O O . LYS A 1 85 ? 7.448 3.985 -3.296 1.00 93.94 85 LYS A O 1
ATOM 689 N N . ASP A 1 86 ? 9.230 4.381 -1.956 1.00 95.00 86 ASP A N 1
ATOM 690 C CA . ASP A 1 86 ? 9.553 5.768 -2.361 1.00 95.00 86 ASP A CA 1
ATOM 691 C C . ASP A 1 86 ? 10.072 5.901 -3.814 1.00 95.00 86 ASP A C 1
ATOM 693 O O . ASP A 1 86 ? 11.057 6.557 -4.121 1.00 95.00 86 ASP A O 1
ATOM 697 N N . VAL A 1 87 ? 9.435 5.187 -4.732 1.00 93.12 87 VAL A N 1
ATOM 698 C CA . VAL A 1 87 ? 9.588 5.275 -6.191 1.00 93.12 87 VAL A CA 1
ATOM 699 C C . VAL A 1 87 ? 8.225 5.175 -6.886 1.00 93.12 87 VAL A C 1
ATOM 701 O O . VAL A 1 87 ? 8.146 5.192 -8.111 1.00 93.12 87 VAL A O 1
ATOM 704 N N . ILE A 1 88 ? 7.153 5.004 -6.106 1.00 93.31 88 ILE A N 1
ATOM 705 C CA . ILE A 1 88 ? 5.772 4.889 -6.557 1.00 93.31 88 ILE A CA 1
ATOM 706 C C . ILE A 1 88 ? 5.091 6.194 -6.170 1.00 93.31 88 ILE A C 1
ATOM 708 O O . ILE A 1 88 ? 5.077 6.546 -4.996 1.00 93.31 88 ILE A O 1
ATOM 712 N N . TYR A 1 89 ? 4.534 6.901 -7.150 1.00 94.94 89 TYR A N 1
ATOM 713 C CA . TYR A 1 89 ? 3.855 8.162 -6.886 1.00 94.94 89 TYR A CA 1
ATOM 714 C C . TYR A 1 89 ? 2.643 7.992 -5.973 1.00 94.94 89 TYR A C 1
ATOM 716 O O . TYR A 1 89 ? 1.765 7.162 -6.225 1.00 94.94 89 TYR A O 1
ATOM 724 N N . THR A 1 90 ? 2.610 8.841 -4.954 1.00 94.19 90 THR A N 1
ATOM 725 C CA . THR A 1 90 ? 1.540 9.007 -3.971 1.00 94.19 90 THR A CA 1
ATOM 726 C C . THR A 1 90 ? 1.212 10.488 -3.908 1.00 94.19 90 THR A C 1
ATOM 728 O O . THR A 1 90 ? 2.012 11.263 -3.404 1.00 94.19 90 THR A O 1
ATOM 731 N N . LYS A 1 91 ? 0.075 10.919 -4.445 1.00 93.69 91 LYS A N 1
ATOM 732 C CA . LYS A 1 91 ? -0.237 12.343 -4.647 1.00 93.69 91 LYS A CA 1
ATOM 733 C C . LYS A 1 91 ? -0.165 13.181 -3.367 1.00 93.69 91 LYS A C 1
ATOM 735 O O . LYS A 1 91 ? 0.149 14.367 -3.391 1.00 93.69 91 LYS A O 1
ATOM 740 N N . ASP A 1 92 ? -0.524 12.573 -2.247 1.00 92.00 92 ASP A N 1
ATOM 741 C CA . ASP A 1 92 ? -0.683 13.234 -0.956 1.00 92.00 92 ASP A CA 1
ATOM 742 C C . ASP A 1 92 ? 0.464 12.942 0.031 1.00 92.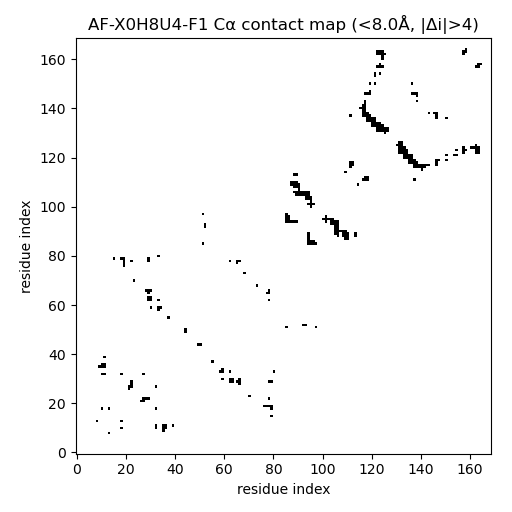00 92 ASP A C 1
ATOM 744 O O . ASP A 1 92 ? 0.375 13.291 1.209 1.00 92.00 92 ASP A O 1
ATOM 748 N N . MET A 1 93 ? 1.550 12.332 -0.450 1.00 94.50 93 MET A N 1
ATOM 749 C CA . MET A 1 93 ? 2.785 12.077 0.295 1.00 94.50 93 MET A CA 1
ATOM 750 C C . MET A 1 93 ? 3.990 12.408 -0.599 1.00 94.50 93 MET A C 1
ATOM 752 O O . MET A 1 93 ? 3.875 12.368 -1.822 1.00 94.50 93 MET A O 1
ATOM 756 N N . PRO A 1 94 ? 5.162 12.743 -0.046 1.00 96.25 94 PRO A N 1
ATOM 757 C CA . PRO A 1 94 ? 6.316 12.998 -0.891 1.00 96.25 94 PRO A CA 1
ATOM 758 C C . PRO A 1 94 ? 6.761 11.713 -1.608 1.00 96.25 94 PRO A C 1
ATOM 760 O O . PRO A 1 94 ? 6.678 10.619 -1.051 1.00 96.25 94 PRO A O 1
ATOM 763 N N . THR A 1 95 ? 7.278 11.856 -2.828 1.00 96.50 95 THR A N 1
ATOM 764 C CA . THR A 1 95 ? 8.001 10.791 -3.535 1.00 96.50 95 THR A CA 1
ATOM 765 C C . THR A 1 95 ? 9.351 11.329 -3.987 1.00 96.50 95 THR A C 1
ATOM 767 O O . THR A 1 95 ? 9.409 12.161 -4.898 1.00 96.50 95 THR A O 1
ATOM 770 N N . GLN A 1 96 ? 10.423 10.864 -3.344 1.00 95.44 96 GLN A N 1
ATOM 771 C CA . GLN A 1 96 ? 11.746 11.502 -3.368 1.00 95.44 96 GLN A CA 1
ATOM 772 C C . GLN A 1 96 ? 12.836 10.614 -3.982 1.00 95.44 96 GLN A C 1
ATOM 774 O O . GLN A 1 96 ? 13.986 11.032 -4.104 1.00 95.44 96 GLN A O 1
ATOM 779 N N . PHE A 1 97 ? 12.500 9.390 -4.401 1.00 93.12 97 PHE A N 1
ATOM 780 C CA . PHE A 1 97 ? 13.429 8.465 -5.061 1.00 93.12 97 PHE A CA 1
ATOM 781 C C . PHE A 1 97 ? 14.715 8.207 -4.266 1.00 93.12 97 PHE A C 1
ATOM 783 O O . PHE A 1 97 ? 15.732 7.822 -4.848 1.00 93.12 97 PHE A O 1
ATOM 790 N N . ASN A 1 98 ? 14.684 8.435 -2.947 1.00 92.19 98 ASN A N 1
ATOM 791 C CA . ASN A 1 98 ? 15.868 8.452 -2.092 1.00 92.19 98 ASN A CA 1
ATOM 792 C C . ASN A 1 98 ? 17.031 9.299 -2.673 1.00 92.19 98 ASN A C 1
ATOM 794 O O . ASN A 1 98 ? 18.192 8.879 -2.655 1.00 92.19 98 ASN A O 1
ATOM 798 N N . SER A 1 99 ? 16.724 10.465 -3.252 1.00 93.44 99 SER A N 1
ATOM 799 C CA . SER A 1 99 ? 17.697 11.346 -3.902 1.00 93.44 99 SER A CA 1
ATOM 800 C C . SER A 1 99 ? 17.455 12.815 -3.535 1.00 93.44 99 SER A C 1
ATOM 802 O O . SER A 1 99 ? 16.345 13.301 -3.757 1.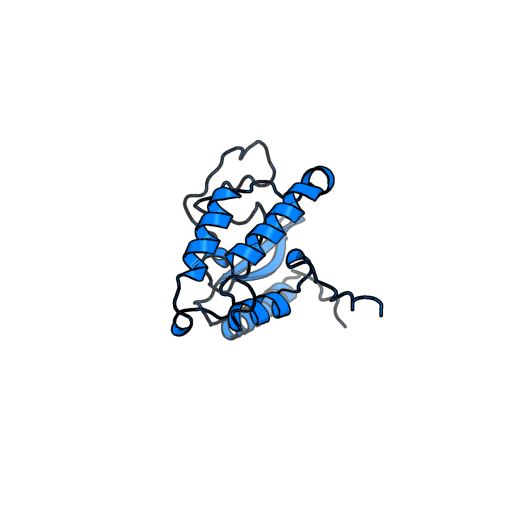00 93.44 99 SER A O 1
ATOM 804 N N . PRO A 1 100 ? 18.497 13.565 -3.110 1.00 92.75 100 PRO A N 1
ATOM 805 C CA . PRO A 1 100 ? 18.379 14.985 -2.756 1.00 92.75 100 PRO A CA 1
ATOM 806 C C . PRO A 1 100 ? 17.811 15.881 -3.864 1.00 92.75 100 PRO A C 1
ATOM 808 O O . PRO A 1 100 ? 17.338 16.984 -3.607 1.00 92.75 100 PRO A O 1
ATOM 811 N N . LEU A 1 101 ? 17.865 15.425 -5.120 1.00 94.94 101 LEU A N 1
ATOM 812 C CA . LEU A 1 101 ? 17.278 16.134 -6.260 1.00 94.94 101 LEU A CA 1
ATOM 813 C C . LEU A 1 101 ? 15.751 16.249 -6.174 1.00 94.94 101 LEU A C 1
ATOM 815 O O . LEU A 1 101 ? 15.177 17.120 -6.824 1.00 94.94 101 LEU A O 1
ATOM 819 N N . TYR A 1 102 ? 15.111 15.370 -5.407 1.00 92.69 102 TYR A N 1
ATOM 820 C CA . TYR A 1 102 ? 13.661 15.284 -5.270 1.00 92.69 102 TYR A CA 1
ATOM 821 C C . TYR A 1 102 ? 13.208 15.555 -3.832 1.00 92.69 102 TYR A C 1
ATOM 823 O O . TYR A 1 102 ? 12.078 15.214 -3.477 1.00 92.69 102 TYR A O 1
ATOM 831 N N . ASP A 1 103 ? 14.056 16.176 -3.007 1.00 92.62 103 ASP A N 1
ATOM 832 C CA . ASP A 1 103 ? 13.694 16.532 -1.637 1.00 92.62 103 ASP A CA 1
ATOM 833 C C . ASP A 1 103 ? 12.435 17.410 -1.625 1.00 92.62 103 ASP A C 1
ATOM 835 O O . ASP A 1 103 ? 12.362 18.455 -2.276 1.00 92.62 103 ASP A O 1
ATOM 839 N N . GLY A 1 104 ? 11.412 16.965 -0.893 1.00 92.12 104 GLY A N 1
ATOM 840 C CA . GLY A 1 104 ? 10.123 17.661 -0.822 1.00 92.12 104 GLY A CA 1
ATOM 841 C C . GLY A 1 104 ? 9.295 17.627 -2.113 1.00 92.12 104 GLY A C 1
ATOM 842 O O . GLY A 1 104 ? 8.372 18.428 -2.258 1.00 92.12 104 GLY A O 1
ATOM 843 N N . HIS A 1 105 ? 9.589 16.721 -3.049 1.00 94.31 105 HIS A N 1
ATOM 844 C CA . HIS A 1 105 ? 8.778 16.524 -4.247 1.00 94.31 105 HIS A CA 1
ATOM 845 C C . HIS A 1 105 ? 7.466 15.794 -3.920 1.00 94.31 105 HIS A C 1
ATOM 847 O O . HIS A 1 105 ? 7.473 14.665 -3.428 1.00 94.31 105 HIS A O 1
ATOM 853 N N . PHE A 1 106 ? 6.339 16.431 -4.241 1.00 95.81 106 PHE A N 1
ATOM 854 C CA . PHE A 1 106 ? 4.998 15.852 -4.155 1.00 95.81 106 PHE A CA 1
ATOM 855 C C . PHE A 1 106 ? 4.449 15.670 -5.573 1.00 95.81 106 PHE A C 1
ATOM 857 O O . PHE A 1 106 ? 4.293 16.666 -6.285 1.00 95.81 106 PHE A O 1
ATOM 864 N N . PRO A 1 107 ? 4.168 14.433 -6.012 1.00 93.56 107 PRO A N 1
ATOM 865 C CA . PRO A 1 107 ? 3.612 14.209 -7.337 1.00 93.56 107 PRO A CA 1
ATOM 866 C C . PRO A 1 107 ? 2.167 14.728 -7.426 1.00 93.56 107 PRO A C 1
ATOM 868 O O . PRO A 1 107 ? 1.413 14.705 -6.459 1.00 93.56 107 PRO A O 1
ATOM 871 N N . GLU A 1 108 ? 1.735 15.157 -8.614 1.00 94.44 108 GLU A N 1
ATOM 872 C CA . GLU A 1 108 ? 0.362 15.655 -8.829 1.00 94.44 108 GLU A CA 1
ATOM 873 C C . GLU A 1 108 ? -0.690 14.533 -8.946 1.00 94.44 108 GLU A C 1
ATOM 875 O O . GLU A 1 108 ? -1.901 14.783 -8.895 1.00 94.44 108 GLU A O 1
ATOM 880 N N . THR A 1 109 ? -0.231 13.290 -9.104 1.00 93.69 109 THR A N 1
ATOM 881 C CA . THR A 1 109 ? -1.050 12.096 -9.331 1.00 93.69 109 THR A CA 1
ATOM 882 C C . THR A 1 109 ? -0.521 10.911 -8.537 1.00 93.69 109 THR A C 1
ATOM 884 O O . THR A 1 109 ? 0.667 10.835 -8.237 1.00 93.69 109 THR A O 1
ATOM 887 N N . ASP A 1 110 ? -1.397 9.948 -8.272 1.00 93.88 110 ASP A N 1
ATOM 888 C CA . ASP A 1 110 ? -0.996 8.616 -7.836 1.00 93.88 110 ASP A CA 1
ATOM 889 C C . ASP A 1 110 ? -0.508 7.787 -9.026 1.00 93.88 110 ASP A C 1
ATOM 891 O O . ASP A 1 110 ? -0.945 7.974 -10.169 1.00 93.88 110 ASP A O 1
ATOM 895 N N . ALA A 1 111 ? 0.374 6.829 -8.751 1.00 93.00 111 ALA A N 1
ATOM 896 C CA . ALA A 1 111 ? 0.682 5.766 -9.694 1.00 93.00 111 ALA A CA 1
ATOM 897 C C . ALA A 1 111 ? -0.540 4.854 -9.891 1.00 93.00 111 ALA A C 1
ATOM 899 O O . ALA A 1 111 ? -1.338 4.651 -8.976 1.00 93.00 111 ALA A O 1
ATOM 900 N N . ALA A 1 112 ? -0.652 4.216 -11.062 1.00 91.12 112 ALA A N 1
ATOM 901 C CA . ALA A 1 112 ? -1.763 3.308 -11.364 1.00 91.12 112 ALA A CA 1
ATOM 902 C C . ALA A 1 112 ? -1.932 2.195 -10.307 1.00 91.12 112 ALA A C 1
ATOM 904 O O . ALA A 1 112 ? -3.053 1.873 -9.921 1.00 91.12 112 ALA A O 1
ATOM 905 N N . SER A 1 113 ? -0.834 1.670 -9.757 1.00 86.44 113 SER A N 1
ATOM 906 C CA . SER A 1 113 ? -0.869 0.673 -8.679 1.00 86.44 113 SER A CA 1
ATOM 907 C C . SER A 1 113 ? -1.535 1.183 -7.392 1.00 86.44 113 SER A C 1
ATOM 909 O O . SER A 1 113 ? -2.154 0.394 -6.682 1.00 86.44 113 SER A O 1
ATOM 911 N N . GLY A 1 114 ? -1.464 2.488 -7.109 1.00 87.12 114 GLY A N 1
ATOM 912 C CA . GLY A 1 114 ? -2.154 3.136 -5.987 1.00 87.12 114 GLY A CA 1
ATOM 913 C C . GLY A 1 114 ? -3.650 3.366 -6.234 1.00 87.12 114 GLY A C 1
ATOM 914 O O . GLY A 1 114 ? -4.422 3.484 -5.290 1.00 87.12 114 GLY A O 1
ATOM 915 N N . LEU A 1 115 ? -4.097 3.341 -7.493 1.00 89.62 115 LEU A N 1
ATOM 916 C CA . LEU A 1 115 ? -5.495 3.567 -7.888 1.00 89.62 115 LEU A CA 1
ATOM 917 C C . LEU A 1 115 ? -6.348 2.286 -7.896 1.00 89.62 115 LEU A C 1
ATOM 919 O O . LEU A 1 115 ? -7.439 2.254 -8.471 1.00 89.62 115 LEU A O 1
ATOM 923 N N . HIS A 1 116 ? -5.857 1.213 -7.270 1.00 85.62 116 HIS A N 1
ATOM 924 C CA . HIS A 1 116 ? -6.507 -0.101 -7.208 1.00 85.62 116 HIS A CA 1
ATOM 925 C C . HIS A 1 116 ? -6.767 -0.739 -8.582 1.00 85.62 116 HIS A C 1
ATOM 927 O O . HIS A 1 116 ? -7.666 -1.575 -8.714 1.00 85.62 116 HIS A O 1
ATOM 933 N N . VAL A 1 117 ? -6.007 -0.353 -9.608 1.00 91.25 117 VAL A N 1
ATOM 934 C CA . VAL A 1 117 ? -6.013 -1.039 -10.901 1.00 91.25 117 VAL A CA 1
ATOM 935 C C . VAL A 1 117 ? -4.847 -2.026 -10.974 1.00 91.25 117 VAL A C 1
ATOM 937 O O . VAL A 1 117 ? -3.783 -1.761 -10.412 1.00 91.25 117 VAL A O 1
ATOM 940 N N . PRO A 1 118 ? -5.025 -3.179 -11.634 1.00 93.75 118 PRO A N 1
ATOM 941 C CA . PRO A 1 118 ? -3.940 -4.127 -11.814 1.00 93.75 118 PRO A CA 1
ATOM 942 C C . PRO A 1 118 ? -2.864 -3.531 -12.735 1.00 93.75 118 PRO A C 1
ATOM 944 O O . PRO A 1 118 ? -3.167 -2.983 -13.800 1.00 93.75 118 PRO A O 1
ATOM 947 N N . VAL A 1 119 ? -1.605 -3.665 -12.313 1.00 94.38 119 VAL A N 1
ATOM 948 C CA . VAL A 1 119 ? -0.415 -3.226 -13.052 1.00 94.38 119 VAL A CA 1
ATOM 949 C C . VAL A 1 119 ? 0.574 -4.383 -13.117 1.00 94.38 119 VAL A C 1
ATOM 951 O O . VAL A 1 119 ? 0.876 -5.001 -12.098 1.00 94.38 119 VAL A O 1
ATOM 954 N N . LEU A 1 120 ? 1.093 -4.658 -14.309 1.00 93.81 120 LEU A N 1
ATOM 955 C CA . LEU A 1 120 ? 2.103 -5.677 -14.561 1.00 93.81 120 LEU A CA 1
ATOM 956 C C . LEU A 1 120 ? 3.296 -5.026 -15.252 1.00 93.81 120 LEU A C 1
ATOM 958 O O . LEU A 1 120 ? 3.147 -4.437 -16.317 1.00 93.81 120 LEU A O 1
ATOM 962 N N . ASN A 1 121 ? 4.482 -5.160 -14.668 1.00 90.81 121 ASN A N 1
ATOM 963 C CA . ASN A 1 121 ? 5.721 -4.733 -15.308 1.00 90.81 121 ASN A CA 1
ATOM 964 C C . ASN A 1 121 ? 6.345 -5.932 -16.021 1.00 90.81 121 ASN A C 1
ATOM 966 O O . ASN A 1 121 ? 6.761 -6.887 -15.365 1.00 90.81 121 ASN A O 1
ATOM 970 N N . VAL A 1 122 ? 6.399 -5.876 -17.349 1.00 89.50 122 VAL A N 1
ATOM 971 C CA . VAL A 1 122 ? 7.034 -6.890 -18.192 1.00 89.50 122 VAL A CA 1
ATOM 972 C C . VAL A 1 122 ? 8.440 -6.398 -18.544 1.00 89.50 122 VAL A C 1
ATOM 974 O O . VAL A 1 122 ? 8.563 -5.389 -19.247 1.00 89.50 122 VAL A O 1
ATOM 977 N N . PRO A 1 123 ? 9.508 -7.039 -18.038 1.00 85.62 123 PRO A N 1
ATOM 978 C CA . PRO A 1 123 ? 10.865 -6.690 -18.433 1.00 85.62 123 PRO A CA 1
ATOM 979 C C . PRO A 1 123 ? 11.054 -7.016 -19.917 1.00 85.62 123 PRO A C 1
ATOM 981 O O . PRO A 1 123 ? 10.692 -8.098 -20.370 1.00 85.62 123 PRO A O 1
ATOM 984 N N . GLY A 1 124 ? 11.574 -6.050 -20.667 1.00 85.75 124 GLY A N 1
ATOM 985 C CA . GLY A 1 124 ? 11.921 -6.199 -22.073 1.00 85.75 124 GLY A CA 1
ATOM 986 C C . GLY A 1 124 ? 13.425 -6.346 -22.216 1.00 85.75 124 GLY A C 1
ATOM 987 O O . GLY A 1 124 ? 14.027 -7.179 -21.556 1.00 85.75 124 GLY A O 1
ATOM 988 N N . PHE A 1 125 ? 14.028 -5.524 -23.068 1.00 83.25 125 PHE A N 1
ATOM 989 C CA . PHE A 1 125 ? 15.439 -5.582 -23.458 1.00 83.25 125 PHE A CA 1
ATOM 990 C C . PHE A 1 125 ? 16.300 -4.522 -22.763 1.00 83.25 125 PHE A C 1
ATOM 992 O O . PHE A 1 125 ? 15.846 -3.769 -21.905 1.00 83.25 125 PHE A O 1
ATOM 999 N N . LYS A 1 126 ? 17.584 -4.464 -23.124 1.00 83.75 126 LYS A N 1
ATOM 1000 C CA . LYS A 1 126 ? 18.497 -3.397 -22.705 1.00 83.75 126 LYS A CA 1
ATOM 1001 C C . LYS A 1 126 ? 18.652 -2.376 -23.829 1.00 83.75 126 LYS A C 1
ATOM 1003 O O . LYS A 1 126 ? 18.831 -2.765 -24.977 1.00 83.75 126 LYS A O 1
ATOM 1008 N N . GLY A 1 127 ? 18.607 -1.089 -23.500 1.00 80.69 127 GLY A N 1
ATOM 1009 C CA . GLY A 1 127 ? 18.957 -0.021 -24.441 1.00 80.69 127 GLY A CA 1
ATOM 1010 C C . GLY A 1 127 ? 20.462 0.030 -24.731 1.00 80.69 127 GLY A C 1
ATOM 1011 O O . GLY A 1 127 ? 21.246 -0.681 -24.100 1.00 80.69 127 GLY A O 1
ATOM 1012 N N . ASP A 1 128 ? 20.874 0.936 -25.619 1.00 83.94 128 ASP A N 1
ATOM 1013 C CA . ASP A 1 128 ? 22.249 1.057 -26.148 1.00 83.94 128 ASP A CA 1
ATOM 1014 C C . ASP A 1 128 ? 23.351 1.199 -25.078 1.00 83.94 128 ASP A C 1
ATOM 1016 O O . ASP A 1 128 ? 24.515 0.881 -25.317 1.00 83.94 128 ASP A O 1
ATOM 1020 N N . HIS A 1 129 ? 22.994 1.641 -23.871 1.00 87.62 129 HIS A N 1
ATOM 1021 C CA . HIS A 1 129 ? 23.905 1.787 -22.729 1.00 87.62 129 HIS A CA 1
ATOM 1022 C C . HIS A 1 129 ? 23.721 0.711 -21.647 1.00 87.62 129 HIS A C 1
ATOM 1024 O O . HIS A 1 129 ? 24.142 0.891 -20.507 1.00 87.62 129 HIS A O 1
ATOM 1030 N N . GLY A 1 130 ? 23.058 -0.402 -21.968 1.00 81.62 130 GLY A N 1
ATOM 1031 C CA . GLY A 1 130 ? 22.794 -1.489 -21.024 1.00 81.62 130 GLY A CA 1
ATOM 1032 C C . GLY A 1 130 ? 21.665 -1.206 -20.026 1.00 81.62 130 GLY A C 1
ATOM 1033 O O . GLY A 1 130 ? 21.447 -2.008 -19.117 1.00 81.62 130 GLY A O 1
ATOM 1034 N N . MET A 1 131 ? 20.948 -0.088 -20.183 1.00 81.19 131 MET A N 1
ATOM 1035 C CA . MET A 1 131 ? 19.825 0.287 -19.322 1.00 81.19 131 MET A CA 1
ATOM 1036 C C . MET A 1 131 ? 18.644 -0.665 -19.551 1.00 81.19 131 MET A C 1
ATOM 1038 O O . MET A 1 131 ? 18.245 -0.825 -20.704 1.00 81.19 131 MET A O 1
ATOM 1042 N N . PRO A 1 132 ? 18.071 -1.286 -18.505 1.00 82.88 132 PRO A N 1
ATOM 1043 C CA . PRO A 1 132 ? 16.911 -2.151 -18.665 1.00 82.88 132 PRO A CA 1
ATOM 1044 C C . PRO A 1 132 ? 15.693 -1.330 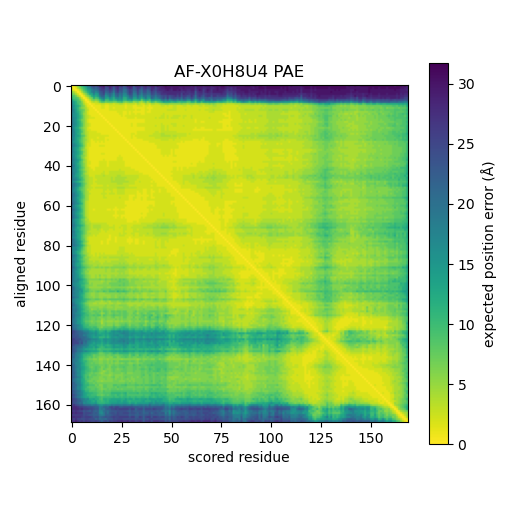-19.097 1.00 82.88 132 PRO A C 1
ATOM 1046 O O . PRO A 1 132 ? 15.364 -0.314 -18.487 1.00 82.88 132 PRO A O 1
ATOM 1049 N N . ILE A 1 133 ? 15.022 -1.798 -20.140 1.00 84.75 133 ILE A N 1
ATOM 1050 C CA . ILE A 1 133 ? 13.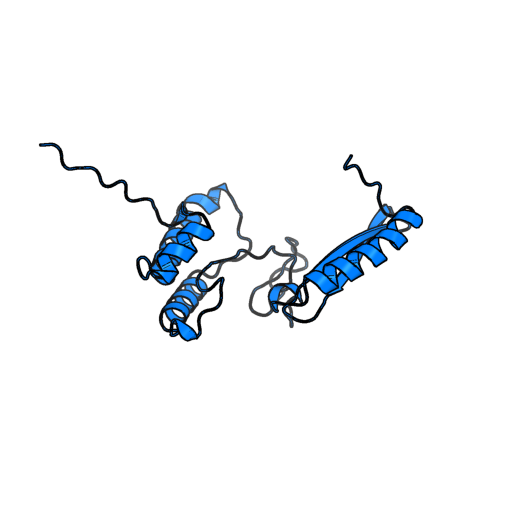777 -1.255 -20.666 1.00 84.75 133 ILE A CA 1
ATOM 1051 C C . ILE A 1 133 ? 12.697 -2.308 -20.431 1.00 84.75 133 ILE A C 1
ATOM 1053 O O . ILE A 1 133 ? 12.907 -3.503 -20.625 1.00 84.75 133 ILE A O 1
ATOM 1057 N N . GLY A 1 134 ? 11.528 -1.866 -19.989 1.00 87.38 134 GLY A N 1
ATOM 1058 C CA . GLY A 1 134 ? 10.368 -2.723 -19.794 1.00 87.38 134 GLY A CA 1
ATOM 1059 C C . GLY A 1 134 ? 9.090 -1.984 -20.141 1.00 87.38 134 GLY A C 1
ATOM 1060 O O . GLY A 1 134 ? 9.104 -0.784 -20.418 1.00 87.38 134 GLY A O 1
ATOM 1061 N N . LEU A 1 135 ? 7.984 -2.716 -20.114 1.00 90.44 135 LEU A N 1
ATOM 1062 C CA . LEU A 1 135 ? 6.658 -2.181 -20.374 1.00 90.44 135 LEU A CA 1
ATOM 1063 C C . LEU A 1 135 ? 5.766 -2.379 -19.151 1.00 90.44 135 LEU A C 1
ATOM 1065 O O . LEU A 1 135 ? 5.602 -3.495 -18.661 1.00 90.44 135 LEU A O 1
ATOM 1069 N N . SER A 1 136 ? 5.157 -1.293 -18.682 1.00 92.62 136 SER A N 1
ATOM 1070 C CA . SER A 1 136 ? 4.099 -1.346 -17.675 1.00 92.62 136 SER A CA 1
ATOM 1071 C C . SER A 1 136 ? 2.753 -1.496 -18.374 1.00 92.62 136 SER A C 1
ATOM 1073 O O . SER A 1 136 ? 2.301 -0.601 -19.087 1.00 92.62 136 SER A O 1
ATOM 1075 N N . LEU A 1 137 ? 2.107 -2.634 -18.163 1.00 95.00 137 LEU A N 1
ATOM 1076 C CA . LEU A 1 137 ? 0.763 -2.928 -18.632 1.00 95.00 137 LEU A CA 1
ATOM 1077 C C . LEU A 1 137 ? -0.231 -2.612 -17.514 1.00 95.00 137 LEU A C 1
ATOM 1079 O O . LEU A 1 137 ? -0.037 -3.024 -16.371 1.00 95.00 137 LEU A O 1
ATOM 1083 N N . VAL A 1 138 ? -1.310 -1.906 -17.844 1.00 95.94 138 VAL A N 1
ATOM 1084 C CA . VAL A 1 138 ? -2.364 -1.522 -16.896 1.00 95.94 138 VAL A CA 1
ATOM 1085 C C . VAL A 1 138 ? -3.703 -1.962 -17.467 1.00 95.94 138 VAL A C 1
ATOM 1087 O O . VAL A 1 138 ? -3.997 -1.689 -18.630 1.00 95.94 138 VAL A O 1
ATOM 1090 N N . ALA A 1 139 ? -4.525 -2.629 -16.660 1.00 95.44 139 ALA A N 1
ATOM 1091 C CA . ALA A 1 139 ? -5.886 -2.994 -17.049 1.00 95.44 139 ALA A CA 1
ATOM 1092 C C . ALA A 1 139 ? -6.917 -2.327 -16.127 1.00 95.44 139 ALA A C 1
ATOM 1094 O O . ALA A 1 139 ? -6.567 -1.861 -15.044 1.00 95.44 139 ALA A O 1
ATOM 1095 N N . PRO A 1 140 ? -8.204 -2.272 -16.516 1.00 94.50 140 PRO A N 1
ATOM 1096 C CA . PRO A 1 140 ? -9.254 -1.818 -15.615 1.00 94.50 140 PRO A CA 1
ATOM 1097 C C . PRO A 1 140 ? -9.326 -2.666 -14.340 1.00 94.50 140 PRO A C 1
ATOM 1099 O O . PRO A 1 140 ? -8.901 -3.823 -14.304 1.00 94.50 140 PRO A O 1
ATOM 1102 N N . ARG A 1 141 ? -9.921 -2.099 -13.292 1.00 91.56 141 ARG A N 1
ATOM 1103 C CA . ARG A 1 141 ? -10.102 -2.774 -12.004 1.00 91.56 141 ARG A CA 1
ATOM 1104 C C . ARG A 1 141 ? -10.778 -4.144 -12.174 1.00 91.56 141 ARG A C 1
ATOM 1106 O O . ARG A 1 141 ? -11.734 -4.271 -12.939 1.00 91.56 141 ARG A O 1
ATOM 1113 N N . TYR A 1 142 ? -10.288 -5.147 -11.440 1.00 89.94 142 TYR A N 1
ATOM 1114 C CA . TYR A 1 142 ? -10.775 -6.538 -11.458 1.00 89.94 142 TYR A CA 1
ATOM 1115 C C . TYR A 1 142 ? -10.570 -7.290 -12.785 1.00 89.94 142 TYR A C 1
ATOM 1117 O O . TYR A 1 142 ? -11.299 -8.234 -13.097 1.00 89.94 142 TYR A O 1
ATOM 1125 N N . ARG A 1 143 ? -9.591 -6.874 -13.596 1.00 95.31 143 ARG A N 1
ATOM 1126 C CA . ARG A 1 143 ? -9.231 -7.522 -14.871 1.00 95.31 143 ARG A CA 1
ATOM 1127 C C . ARG A 1 143 ? -7.847 -8.167 -14.814 1.00 95.31 143 ARG A C 1
ATOM 1129 O O . ARG A 1 143 ? -7.189 -8.293 -15.837 1.00 95.31 143 ARG A O 1
ATOM 1136 N N . ASP A 1 144 ? -7.429 -8.616 -13.637 1.00 94.88 144 ASP A N 1
ATOM 1137 C CA . ASP A 1 144 ? -6.115 -9.200 -13.361 1.00 94.88 144 ASP A CA 1
ATOM 1138 C C . ASP A 1 144 ? -5.798 -10.371 -14.300 1.00 94.88 144 ASP A C 1
ATOM 1140 O O . ASP A 1 144 ? -4.749 -10.391 -14.934 1.00 94.88 144 ASP A O 1
ATOM 1144 N N . ARG A 1 145 ? -6.744 -11.306 -14.483 1.00 95.88 145 ARG A N 1
ATOM 1145 C CA . ARG A 1 145 ? -6.568 -12.432 -15.418 1.00 95.88 145 ARG A CA 1
ATOM 1146 C C . ARG A 1 145 ? -6.327 -11.954 -16.851 1.00 95.88 145 ARG A C 1
ATOM 1148 O O . ARG A 1 145 ? -5.421 -12.444 -17.511 1.00 95.88 145 ARG A O 1
ATOM 1155 N N . HIS A 1 146 ? -7.106 -10.976 -17.301 1.00 96.31 146 HIS A N 1
ATOM 1156 C CA . HIS A 1 146 ? -6.940 -10.406 -18.632 1.00 96.31 146 HIS A CA 1
ATOM 1157 C C . HIS A 1 146 ? -5.581 -9.708 -18.776 1.00 96.31 146 HIS A C 1
ATOM 1159 O O . HIS A 1 146 ? -4.913 -9.871 -19.790 1.00 96.31 146 HIS A O 1
ATOM 1165 N N . LEU A 1 147 ? -5.138 -8.978 -17.748 1.00 97.19 147 LEU A N 1
ATOM 1166 C CA . LEU A 1 147 ? -3.817 -8.357 -17.738 1.00 97.19 147 LEU A CA 1
ATOM 1167 C C . LEU A 1 147 ? -2.694 -9.395 -17.825 1.00 97.19 147 LEU A C 1
ATOM 1169 O O . LEU A 1 147 ? -1.729 -9.176 -18.548 1.00 97.19 147 LEU A O 1
ATOM 1173 N N . LEU A 1 148 ? -2.826 -10.526 -17.128 1.00 96.25 148 LEU A N 1
ATOM 1174 C CA . LEU A 1 148 ? -1.866 -11.628 -17.203 1.00 96.25 148 LEU A CA 1
ATOM 1175 C C . LEU A 1 148 ? -1.855 -12.294 -18.586 1.00 96.25 148 LEU A C 1
ATOM 1177 O O . LEU A 1 148 ? -0.784 -12.608 -19.093 1.00 96.25 148 LEU A O 1
ATOM 1181 N N . GLU A 1 149 ? -3.017 -12.478 -19.219 1.00 96.38 149 GLU A N 1
ATOM 1182 C CA . GLU A 1 149 ? -3.117 -12.997 -20.593 1.00 96.38 149 GLU A CA 1
ATOM 1183 C C . GLU A 1 149 ? -2.419 -12.070 -21.598 1.00 96.38 149 GLU A C 1
ATOM 1185 O O . GLU A 1 149 ? -1.633 -12.533 -22.424 1.00 96.38 149 GLU A O 1
ATOM 1190 N N . VAL A 1 150 ? -2.647 -10.756 -21.492 1.00 95.62 150 VAL A N 1
ATOM 1191 C CA . VAL A 1 150 ? -1.944 -9.752 -22.307 1.00 95.62 150 VAL A CA 1
ATOM 1192 C C . VAL A 1 150 ? -0.448 -9.752 -21.992 1.00 95.62 150 VAL A C 1
ATOM 1194 O O . VAL A 1 150 ? 0.371 -9.733 -22.904 1.00 95.62 150 VAL A O 1
ATOM 1197 N N . GLY A 1 151 ? -0.083 -9.827 -20.712 1.00 94.25 151 GLY A N 1
ATOM 1198 C CA . GLY A 1 151 ? 1.302 -9.907 -20.260 1.00 94.25 151 GLY A CA 1
ATOM 1199 C C . GLY A 1 151 ? 2.046 -11.101 -20.841 1.00 94.25 151 GLY A C 1
ATOM 1200 O O . GLY A 1 151 ? 3.186 -10.948 -21.264 1.00 94.25 151 GLY A O 1
ATOM 1201 N N . LYS A 1 152 ? 1.385 -12.260 -20.939 1.00 92.44 152 LYS A N 1
ATOM 1202 C CA . LYS A 1 152 ? 1.940 -13.444 -21.597 1.00 92.44 152 LYS A CA 1
ATOM 1203 C C . LYS A 1 152 ? 2.226 -13.178 -23.078 1.00 92.44 152 LYS A C 1
ATOM 1205 O O . LYS A 1 152 ? 3.336 -13.436 -23.523 1.00 92.44 152 LYS A O 1
ATOM 1210 N N . ALA A 1 153 ? 1.266 -12.613 -23.812 1.00 93.12 153 ALA A N 1
ATOM 1211 C CA . ALA A 1 153 ? 1.449 -12.298 -25.231 1.00 93.12 153 ALA A CA 1
ATOM 1212 C C . ALA A 1 153 ? 2.572 -11.267 -25.468 1.00 93.12 153 ALA A C 1
ATOM 1214 O O . ALA A 1 153 ? 3.337 -11.386 -26.420 1.00 93.12 153 ALA A O 1
ATOM 1215 N N . VAL A 1 154 ? 2.701 -10.265 -24.590 1.00 91.56 154 VAL A N 1
ATOM 1216 C CA . VAL A 1 154 ? 3.809 -9.293 -24.639 1.00 91.56 154 VAL A CA 1
ATOM 1217 C C . VAL A 1 154 ? 5.144 -9.956 -24.296 1.00 91.56 154 VAL A C 1
ATOM 1219 O O . VAL A 1 154 ? 6.144 -9.689 -24.957 1.00 91.56 154 VAL A O 1
ATOM 1222 N N . GLY A 1 155 ? 5.160 -10.832 -23.290 1.00 89.19 155 GLY A N 1
ATOM 1223 C CA . GLY A 1 155 ? 6.343 -11.590 -22.886 1.00 89.19 155 GLY A CA 1
ATOM 1224 C C . GLY A 1 155 ? 6.904 -12.441 -24.022 1.00 89.19 155 GLY A C 1
ATOM 1225 O O . GLY A 1 155 ? 8.097 -12.364 -24.283 1.00 89.19 155 GLY A O 1
ATOM 1226 N N . GLU A 1 156 ? 6.048 -13.154 -24.762 1.00 88.25 156 GLU A N 1
ATOM 1227 C CA . GLU A 1 156 ? 6.449 -13.961 -25.929 1.00 88.25 156 GLU A CA 1
ATOM 1228 C C . GLU A 1 156 ? 7.183 -13.120 -26.995 1.00 88.25 156 GLU A C 1
ATOM 1230 O O . GLU A 1 156 ? 8.165 -13.573 -27.584 1.00 88.25 156 GLU A O 1
ATOM 1235 N N . ILE A 1 157 ? 6.755 -11.870 -27.210 1.00 87.69 157 ILE A N 1
ATOM 1236 C CA . ILE A 1 157 ? 7.422 -10.938 -28.134 1.00 87.69 157 ILE A CA 1
ATOM 1237 C C . ILE A 1 157 ? 8.784 -10.504 -27.576 1.00 87.69 157 ILE A C 1
ATOM 1239 O O . ILE A 1 157 ? 9.773 -10.476 -28.304 1.00 87.69 157 ILE A O 1
ATOM 1243 N N . PHE A 1 158 ? 8.857 -10.161 -26.289 1.00 87.62 158 PHE A N 1
ATOM 1244 C CA . PHE A 1 158 ? 10.100 -9.687 -25.671 1.00 87.62 158 PHE A CA 1
ATOM 1245 C C . PHE A 1 158 ? 11.151 -10.789 -25.515 1.00 87.62 158 PHE A C 1
ATOM 1247 O O . PHE A 1 158 ? 12.338 -10.509 -25.672 1.00 87.62 158 PHE A O 1
ATOM 1254 N N . GLU A 1 159 ? 10.745 -12.031 -25.256 1.00 83.06 159 GLU A N 1
ATOM 1255 C CA . GLU A 1 159 ? 11.644 -13.188 -25.255 1.00 83.06 159 GLU A CA 1
ATOM 1256 C C . GLU A 1 159 ? 12.272 -13.405 -26.640 1.00 83.06 159 GLU A C 1
ATOM 1258 O O . GLU A 1 159 ? 13.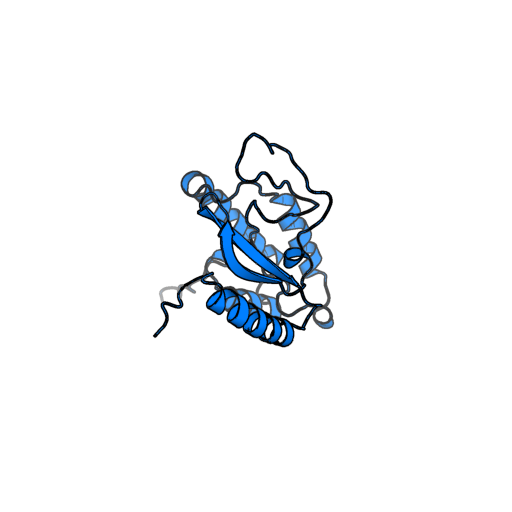486 -13.593 -26.739 1.00 83.06 159 GLU A O 1
ATOM 1263 N N . ALA A 1 160 ? 11.479 -13.307 -27.714 1.00 82.75 160 ALA A N 1
ATOM 1264 C CA . ALA A 1 160 ? 11.969 -13.477 -29.084 1.00 82.75 160 ALA A CA 1
ATOM 1265 C C . ALA A 1 160 ? 13.019 -12.423 -29.492 1.00 82.75 160 ALA A C 1
ATOM 1267 O O . ALA A 1 160 ? 13.939 -12.732 -3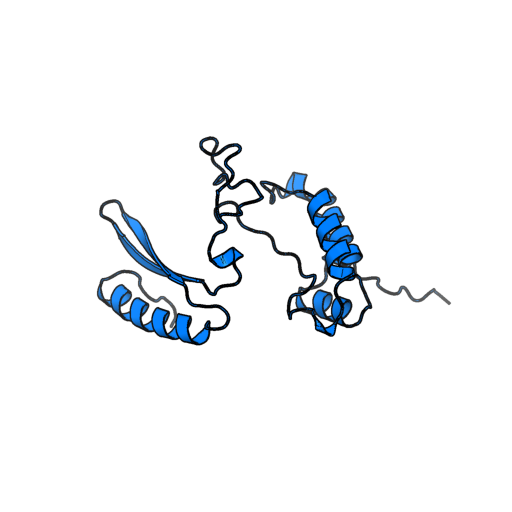0.247 1.00 82.75 160 ALA A O 1
ATOM 1268 N N . GLU A 1 161 ? 12.916 -11.205 -28.958 1.00 77.94 161 GLU A N 1
ATOM 1269 C CA . GLU A 1 161 ? 13.836 -10.087 -29.219 1.00 77.94 161 GLU A CA 1
ATOM 1270 C C . GLU A 1 161 ? 15.041 -10.050 -28.249 1.00 77.94 161 GLU A C 1
ATOM 1272 O O . GLU A 1 161 ? 15.781 -9.067 -28.190 1.00 77.94 161 GLU A O 1
ATOM 1277 N N . GLY A 1 162 ? 15.261 -11.113 -27.462 1.00 70.25 162 GLY A N 1
ATOM 1278 C CA . GLY A 1 162 ? 16.407 -11.223 -26.550 1.00 70.25 162 GLY A CA 1
ATOM 1279 C C . GLY A 1 162 ? 16.275 -10.394 -25.269 1.00 70.25 162 GLY A C 1
ATOM 1280 O O . GLY A 1 162 ? 17.283 -10.008 -24.673 1.00 70.25 162 GLY A O 1
ATOM 1281 N N . GLY A 1 163 ? 15.042 -10.099 -24.846 1.00 64.00 163 GLY A N 1
ATOM 1282 C CA . GLY A 1 163 ? 14.755 -9.274 -23.676 1.00 64.00 163 GLY A CA 1
ATOM 1283 C C . GLY A 1 163 ? 15.239 -9.885 -22.360 1.00 64.00 163 GLY A C 1
ATOM 1284 O O . GLY A 1 163 ? 15.926 -9.230 -21.572 1.00 64.00 163 GLY A O 1
ATOM 1285 N N . TRP A 1 164 ? 14.945 -11.164 -22.125 1.00 70.44 164 TRP A N 1
ATOM 1286 C CA . TRP A 1 164 ? 15.410 -11.863 -20.929 1.00 70.44 164 TRP A CA 1
ATOM 1287 C C . TRP A 1 164 ? 15.388 -13.392 -21.117 1.00 70.44 164 TRP A C 1
ATOM 1289 O O . TRP A 1 164 ? 14.569 -13.923 -21.858 1.00 70.44 164 TRP A O 1
ATOM 1299 N N . GLU A 1 165 ? 16.307 -14.102 -20.451 1.00 63.66 165 GLU A N 1
ATOM 1300 C CA . GLU A 1 165 ? 16.345 -15.572 -20.418 1.00 63.66 165 GLU A CA 1
ATOM 1301 C C . GLU A 1 165 ? 15.547 -16.131 -19.231 1.00 63.66 165 GLU A C 1
ATOM 1303 O O . GLU A 1 165 ? 15.877 -15.880 -18.063 1.00 63.66 165 GLU A O 1
ATOM 1308 N N . THR A 1 166 ? 14.524 -16.939 -19.506 1.00 62.72 166 THR A N 1
ATOM 1309 C CA . THR A 1 166 ? 13.787 -17.671 -18.471 1.00 62.72 166 THR A CA 1
ATOM 1310 C C . THR A 1 166 ? 14.697 -18.719 -17.821 1.00 62.72 166 THR A C 1
ATOM 1312 O O . THR A 1 166 ? 15.114 -19.681 -18.455 1.00 62.72 166 THR A O 1
ATOM 1315 N N . LYS A 1 167 ? 15.022 -18.523 -16.534 1.00 61.47 167 LYS A N 1
ATOM 1316 C CA . LYS A 1 167 ? 15.845 -19.447 -15.722 1.00 61.47 167 LYS A CA 1
ATOM 1317 C C . LYS A 1 167 ? 15.021 -20.416 -14.869 1.00 61.47 167 LYS A C 1
ATOM 1319 O O . LYS A 1 167 ? 15.542 -20.980 -13.911 1.00 61.47 167 LYS A O 1
ATOM 1324 N N . ILE A 1 168 ? 13.728 -20.529 -15.149 1.00 60.00 168 ILE A N 1
ATOM 1325 C CA . ILE A 1 168 ? 12.822 -21.409 -14.414 1.00 60.00 168 ILE A CA 1
ATOM 1326 C C . ILE A 1 168 ? 12.647 -22.663 -15.274 1.00 60.00 168 ILE A C 1
ATOM 1328 O O . ILE A 1 168 ? 12.018 -22.583 -16.327 1.00 60.00 168 ILE A O 1
ATOM 1332 N N . GLU A 1 169 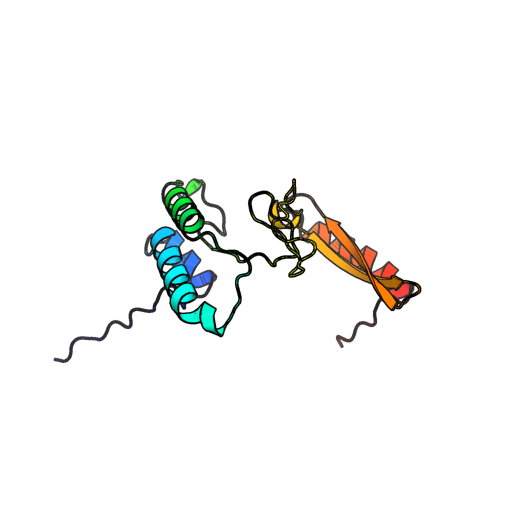? 13.281 -2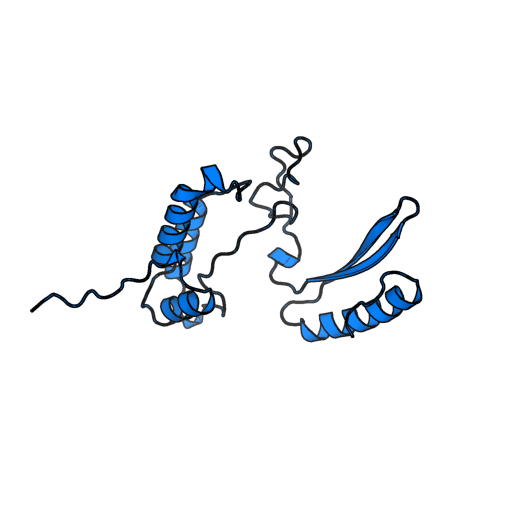3.762 -14.848 1.00 41.41 169 GLU A N 1
ATOM 1333 C CA . GLU A 1 169 ? 13.060 -25.126 -15.365 1.00 41.41 169 GLU A CA 1
ATOM 1334 C C . GLU A 1 169 ? 11.696 -25.681 -14.932 1.00 41.41 169 GLU A C 1
ATOM 1336 O O . GLU A 1 169 ? 11.275 -25.400 -13.782 1.00 41.41 169 GLU A O 1
#

Nearest PDB structures (foldseek):
  8s7z-assembly1_B  TM=8.710E-01  e=6.492E-02  metagenome
  7krv-assembly2_A  TM=3.612E-01  e=2.172E+00  Escherichia coli K-12
  7rax-assembly1_A  TM=3.734E-01  e=2.597E+00  Escherichia coli K-12
  7krv-assembly1_B  TM=3.516E-01  e=2.756E+00  Escherichia coli K-12
  5dnk-assembly1_B  TM=2.820E-01  e=8.042E+00  Rickettsia prowazekii str. Madrid E

pLDDT: mean 90.2, std 12.82, range [37.25, 98.5]

Organism: NCBI:txid1089457

Radius of gyration: 20.89 Å; Cα contacts (8 Å, |Δi|>4): 184; chains: 1; bounding box: 46×43×70 Å

Solvent-accessible surface area (backbone atoms only — not comparable to full-atom values): 10393 Å² total; per-residue (Å²): 134,81,80,80,78,75,80,78,74,61,61,63,75,49,51,73,68,57,48,44,52,32,43,75,70,69,75,41,54,30,40,60,43,50,50,40,40,50,54,53,43,72,76,40,39,89,80,68,64,78,72,95,73,85,62,68,67,58,54,53,50,52,23,50,56,53,63,70,52,55,74,94,75,56,58,101,61,58,72,64,87,82,86,80,61,53,81,53,41,37,43,92,42,71,38,31,62,91,38,84,93,27,68,88,31,58,39,96,47,60,32,63,67,73,70,68,25,45,66,46,77,45,76,26,37,62,47,102,84,68,47,82,40,64,47,79,46,75,38,62,66,93,33,54,69,60,44,51,56,52,47,49,61,52,45,59,54,26,44,76,73,64,23,60,83,86,84,76,130

Foldseek 3Di:
DDPPPPPPDQLQPDDLVRNLVCCLVVVAALLSSLVSNVVVCVVPCVPVVPDPDDDSVVSNVVSVVLRPDDSVPADSSRSPDDDDDLCWADQPDQRQVPDPVRVVPHDNDGHLVVVQWDKDWAWAAAPPVRHTDIDIDTDGHPCNVVSVVVSVVVNVVRVVVVRDDDPDD

InterPro domains:
  IPR000120 Amidase [PTHR11895] (17-112)
  IPR023631 Amidase signature domain [PF01425] (34-111)
  IPR036928 Amidase signature (AS) superfamily [G3DSA:3.90.1300.10] (2-112)
  IPR036928 Amidase signature (AS) superfamily [G3DSA:3.90.1300.10] (113-162)
  IPR036928 Amidase signature (AS) superfamily [SSF75304] (7-112)
  IPR036928 Amidase signature (AS) superfamily [SSF75304] (115-157)

Mean predicted aligned error: 6.89 Å

Sequence (169 aa):
MSPSKTHHIEPWKLTAFEALGKIQADEMSVQEYAESLLERIKARDEDVKAWAYLDEKRVMQEARLLDEIPKKNRGPLHGLPIAVKDVIYTKDMPTQFNSPLYDGHFPETDAASGLHVPVLNVPGFKGDHGMPIGLSLVAPRYRDRHLLEVGKAVGEIFEAEGGWETKIE

Secondary structure (DSSP, 8-state):
----------GGGS-HHHHHHHHHTTSS-HHHHHHHHHHHHHTTHHHH---S---HHHHHHHHHHHHHS-GGG--TTTT------TTS--TTS---TTSGGGTT---SS--GGGGT--EEEEEEEE-TTS-EEEEEEE--TT-HHHHHHHHHHHHHHHHHTT-------